Protein AF-A0A0A9X746-F1 (afdb_monomer)

Nearest PDB structures (foldseek):
  8hnn-assembly1_N  TM=6.658E-01  e=2.204E-01  Lama glama
  8vke-assembly1_B  TM=6.070E-01  e=1.064E-01  Homo sapiens
  4idl-assembly1_A  TM=6.430E-01  e=6.388E-01  Lama glama
  6pec-assembly1_H  TM=4.670E-01  e=1.058E+00  Macaca mulatta
  1op4-assembly1_A  TM=2.724E-01  e=4.828E-01  Mus musculus

InterPro domains:
  IPR007110 Immunoglobulin-like domain [PS50835] (1-88)
  IPR013783 Immunoglobulin-like fold [G3DSA:2.60.40.10] (5-98)
  IPR036179 Immunoglobulin-like domain superfamily [SSF48726] (6-89)

pLDDT: mean 70.28, std 19.18, range [33.91, 93.62]

Foldseek 3Di:
DFFKKKKWDDFADPQWAFPWDKDKFFPPVPPRGDPVSLCVVVVHPWDWDWADDPGFIMIMGQGDDPSPQGKMKIKTWTARPVVRDIAMEMEIAGDHDDPDDPPPDDPDDDDDDDDDDDPDDDPPDPDPPRYDYPPPDDPPDRDMDIGGNVPVD

Sequence (153 aa):
MSPHGAELLCDFPSSAIIVSNVIWERADLGALRDLDQLYKSVGESREYAVVGRPNGSTLKLHNVGPVDRGLYRCMATAADPSSNAVFTLFQDVPFYPEFGYLAKQHPHAHAHSLPLPPPRPPPCCRMKEVFRDFHHQHHQSSSVVVKSLSHFY

Organism: Lygus hesperus (NCBI:txid30085)

Structure (mmCIF, N/CA/C/O backbone):
data_AF-A0A0A9X746-F1
#
_entry.id   AF-A0A0A9X746-F1
#
loop_
_atom_site.group_PDB
_atom_site.id
_atom_site.type_symbol
_atom_site.label_atom_id
_atom_site.label_alt_id
_atom_site.label_comp_id
_atom_site.label_asym_id
_atom_site.label_entity_id
_atom_site.label_seq_id
_atom_site.pdbx_PDB_ins_code
_atom_site.Cartn_x
_atom_site.Cart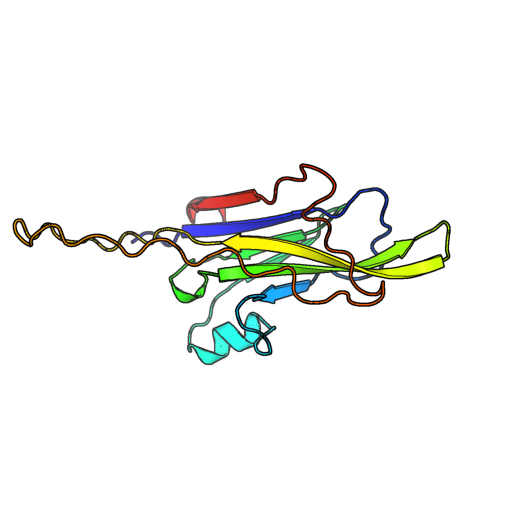n_y
_atom_site.Cartn_z
_atom_site.occupancy
_atom_site.B_iso_or_equiv
_atom_site.auth_seq_id
_atom_site.auth_comp_id
_atom_site.auth_asym_id
_atom_site.auth_atom_id
_atom_site.pdbx_PDB_model_num
ATOM 1 N N . MET A 1 1 ? -18.822 -4.194 21.651 1.00 45.62 1 MET A N 1
ATOM 2 C CA . MET A 1 1 ? -18.768 -3.919 20.199 1.00 45.62 1 MET A CA 1
ATOM 3 C C . MET A 1 1 ? -18.030 -5.090 19.578 1.00 45.62 1 MET A C 1
ATOM 5 O O . MET A 1 1 ? -16.989 -5.445 20.114 1.00 45.62 1 MET A O 1
ATOM 9 N N . SER A 1 2 ? -18.604 -5.765 18.577 1.00 43.22 2 SER A N 1
ATOM 10 C CA . SER A 1 2 ? -17.897 -6.858 17.893 1.00 43.22 2 SER A CA 1
ATOM 11 C C . SER A 1 2 ? -16.688 -6.254 17.182 1.00 43.22 2 SER A C 1
ATOM 13 O O . SER A 1 2 ? -16.869 -5.231 16.521 1.00 43.22 2 SER A O 1
ATOM 15 N N . PRO A 1 3 ? -15.477 -6.813 17.307 1.00 52.25 3 PRO A N 1
ATOM 16 C CA . PRO A 1 3 ? -14.369 -6.302 16.528 1.00 52.25 3 PRO A CA 1
ATOM 17 C C . PRO A 1 3 ? -14.652 -6.616 15.054 1.00 52.25 3 PRO A C 1
ATOM 19 O O . PRO A 1 3 ? -14.993 -7.744 14.684 1.00 52.25 3 PRO A O 1
ATOM 22 N N . HIS A 1 4 ? -14.655 -5.576 14.230 1.00 68.31 4 HIS A N 1
ATOM 23 C CA . HIS A 1 4 ? -14.863 -5.691 12.793 1.00 68.31 4 HIS A CA 1
ATOM 24 C C . HIS A 1 4 ? -13.488 -5.681 12.137 1.00 68.31 4 HIS A C 1
ATOM 26 O O . HIS A 1 4 ? -12.659 -4.838 12.466 1.00 68.31 4 HIS A O 1
ATOM 32 N N . GLY A 1 5 ? -13.235 -6.628 11.241 1.00 81.94 5 GLY A N 1
ATOM 33 C CA . GLY A 1 5 ? -12.064 -6.585 10.379 1.00 81.94 5 GLY A CA 1
ATOM 34 C C . GLY A 1 5 ? -12.364 -5.774 9.119 1.00 81.94 5 GLY A C 1
ATOM 35 O O . GLY A 1 5 ? -13.526 -5.575 8.747 1.00 81.94 5 GLY A O 1
ATOM 36 N N . ALA A 1 6 ? -11.326 -5.329 8.426 1.00 86.06 6 ALA A N 1
ATOM 37 C CA . ALA A 1 6 ? -11.462 -4.727 7.105 1.00 86.06 6 ALA A CA 1
ATOM 38 C C . ALA A 1 6 ? -10.408 -5.264 6.148 1.00 86.06 6 ALA A C 1
ATOM 40 O O . ALA A 1 6 ? -9.284 -5.569 6.536 1.00 86.06 6 ALA A O 1
ATOM 41 N N . GLU A 1 7 ? -10.785 -5.358 4.883 1.00 90.88 7 GLU A N 1
ATOM 42 C CA . GLU A 1 7 ? -9.886 -5.656 3.783 1.00 90.88 7 GLU A CA 1
ATOM 43 C C . GLU A 1 7 ? -9.847 -4.448 2.853 1.00 90.88 7 GLU A C 1
ATOM 45 O O . GLU A 1 7 ? -10.884 -3.986 2.369 1.00 90.88 7 GLU A O 1
ATOM 50 N N . LEU A 1 8 ? -8.645 -3.932 2.621 1.00 91.31 8 LEU A N 1
ATOM 51 C CA . LEU A 1 8 ? -8.374 -2.861 1.676 1.00 91.31 8 LEU A CA 1
ATOM 52 C C . LEU A 1 8 ? -7.694 -3.483 0.464 1.00 91.31 8 LEU A C 1
ATOM 54 O O . LEU A 1 8 ? -6.688 -4.185 0.591 1.00 91.31 8 LEU A O 1
ATOM 58 N N . LEU A 1 9 ? -8.275 -3.259 -0.708 1.00 92.31 9 LEU A N 1
ATOM 59 C CA . LEU A 1 9 ? -7.846 -3.884 -1.947 1.00 92.31 9 LEU A CA 1
ATOM 60 C C . LEU A 1 9 ? -7.108 -2.865 -2.805 1.00 92.31 9 LEU A C 1
ATOM 62 O O . LEU A 1 9 ? -7.585 -1.741 -2.973 1.00 92.31 9 LEU A O 1
ATOM 66 N N . CYS A 1 10 ? -5.993 -3.293 -3.394 1.00 91.00 10 CYS A N 1
ATOM 67 C CA . CYS A 1 10 ? -5.349 -2.546 -4.457 1.00 91.00 10 CYS A CA 1
ATOM 68 C C . CYS A 1 10 ? -5.049 -3.395 -5.689 1.00 91.00 10 CYS A C 1
ATOM 70 O O . CYS A 1 10 ? -4.647 -4.559 -5.582 1.00 91.00 10 CYS A O 1
ATOM 72 N N . ASP A 1 11 ? -5.218 -2.789 -6.858 1.00 89.56 11 ASP A N 1
ATOM 73 C CA . ASP A 1 11 ? -4.964 -3.408 -8.151 1.00 89.56 11 ASP A CA 1
ATOM 74 C C . ASP A 1 11 ? -4.218 -2.424 -9.054 1.00 89.56 11 ASP A C 1
ATOM 76 O O . ASP A 1 11 ? -4.686 -1.327 -9.353 1.00 89.56 11 ASP A O 1
ATOM 80 N N . PHE A 1 12 ? -3.036 -2.841 -9.484 1.00 86.75 12 PHE A N 1
ATOM 81 C CA . PHE A 1 12 ? -2.224 -2.191 -10.494 1.00 86.75 12 PHE A CA 1
ATOM 82 C C . PHE A 1 12 ? -2.686 -2.608 -11.900 1.00 86.75 12 PHE A C 1
ATOM 84 O O . PHE A 1 12 ? -3.260 -3.688 -12.090 1.00 86.75 12 PHE A O 1
ATOM 91 N N . PRO A 1 13 ? -2.440 -1.770 -12.919 1.00 82.94 13 PRO A N 1
ATOM 92 C CA . PRO A 1 13 ? -2.803 -2.094 -14.291 1.00 82.94 13 PRO A CA 1
ATOM 93 C C . PRO A 1 13 ? -2.055 -3.339 -14.779 1.00 82.94 13 PRO A C 1
ATOM 95 O O . PRO A 1 13 ? -0.846 -3.458 -14.601 1.00 82.94 13 PRO A O 1
ATOM 98 N N . SER A 1 14 ? -2.757 -4.228 -15.486 1.00 83.25 14 SER A N 1
ATOM 99 C CA . SER A 1 14 ? -2.183 -5.462 -16.047 1.00 83.25 14 SER A CA 1
ATOM 100 C C . SER A 1 14 ? -1.105 -5.218 -17.109 1.00 83.25 14 SER A C 1
ATOM 102 O O . SER A 1 14 ? -0.401 -6.143 -17.498 1.00 83.25 14 SER A O 1
ATOM 104 N N . SER A 1 15 ? -0.988 -3.986 -17.610 1.00 81.75 15 SER A N 1
ATOM 105 C CA . SER A 1 15 ? 0.076 -3.567 -18.523 1.00 81.75 15 SER A CA 1
ATOM 106 C C . SER A 1 15 ? 1.408 -3.297 -17.818 1.00 81.75 15 SER A C 1
ATOM 108 O O . SER A 1 15 ? 2.425 -3.167 -18.493 1.00 81.75 15 SER A O 1
ATOM 110 N N . ALA A 1 16 ? 1.415 -3.155 -16.490 1.00 78.94 16 ALA A N 1
ATOM 111 C CA . ALA A 1 16 ? 2.626 -2.920 -15.719 1.00 78.94 16 ALA A CA 1
ATOM 112 C C . ALA A 1 16 ? 3.215 -4.238 -15.208 1.00 78.94 16 ALA A C 1
ATOM 114 O O . ALA A 1 16 ? 2.509 -5.065 -14.635 1.00 78.94 16 ALA A O 1
ATOM 115 N N . ILE A 1 17 ? 4.528 -4.411 -15.369 1.00 87.94 17 ILE A N 1
ATOM 116 C CA . ILE A 1 17 ? 5.242 -5.565 -14.820 1.00 87.94 17 ILE A CA 1
ATOM 117 C C . ILE A 1 17 ? 5.711 -5.192 -13.419 1.00 87.94 17 ILE A C 1
ATOM 119 O O . ILE A 1 17 ? 6.652 -4.415 -13.271 1.00 87.94 17 ILE A O 1
ATOM 123 N N . ILE A 1 18 ? 5.051 -5.723 -12.392 1.00 89.19 18 ILE A N 1
ATOM 124 C CA . ILE A 1 18 ? 5.460 -5.519 -11.000 1.00 89.19 18 ILE A CA 1
ATOM 125 C C . ILE A 1 18 ? 6.730 -6.329 -10.724 1.00 89.19 18 ILE A C 1
ATOM 127 O O . ILE A 1 18 ? 6.749 -7.543 -10.913 1.00 89.19 18 ILE A O 1
ATOM 131 N N . VAL A 1 19 ? 7.789 -5.654 -10.277 1.00 90.00 19 VAL A N 1
ATOM 132 C CA . VAL A 1 19 ? 9.119 -6.251 -10.042 1.00 90.00 19 VAL A CA 1
ATOM 133 C C . VAL A 1 19 ? 9.543 -6.222 -8.570 1.00 90.00 19 VAL A C 1
ATOM 135 O O . VAL A 1 19 ? 10.648 -6.646 -8.238 1.00 90.00 19 VAL A O 1
ATOM 138 N N . SER A 1 20 ? 8.683 -5.734 -7.673 1.00 89.81 20 SER A N 1
ATOM 139 C CA . SER A 1 20 ? 8.918 -5.716 -6.226 1.00 89.81 20 SER A CA 1
ATOM 140 C C . SER A 1 20 ? 7.739 -6.287 -5.444 1.00 89.81 20 SER A C 1
ATOM 142 O O . SER A 1 20 ? 6.641 -6.466 -5.967 1.00 89.81 20 SER A O 1
ATOM 144 N N . ASN A 1 21 ? 7.945 -6.477 -4.141 1.00 90.94 21 ASN A N 1
ATOM 145 C CA . ASN A 1 21 ? 6.838 -6.651 -3.206 1.00 90.94 21 ASN A CA 1
ATOM 146 C C . ASN A 1 21 ? 5.953 -5.394 -3.177 1.00 90.94 21 ASN A C 1
ATOM 148 O O . ASN A 1 21 ? 6.434 -4.281 -3.417 1.00 90.94 21 ASN A O 1
ATOM 152 N N . VAL A 1 22 ? 4.675 -5.587 -2.846 1.00 91.31 22 VAL A N 1
ATOM 153 C CA . VAL A 1 22 ? 3.728 -4.494 -2.604 1.00 91.31 22 VAL A CA 1
ATOM 154 C C . VAL A 1 22 ? 3.795 -4.094 -1.137 1.00 91.31 22 VAL A C 1
ATOM 156 O O . VAL A 1 22 ? 3.630 -4.939 -0.257 1.00 91.31 22 VAL A O 1
ATOM 159 N N . ILE A 1 23 ? 4.005 -2.808 -0.879 1.00 90.94 23 ILE A N 1
ATOM 160 C CA . ILE A 1 23 ? 4.016 -2.229 0.467 1.00 90.94 23 ILE A CA 1
ATOM 161 C C . ILE A 1 23 ? 2.754 -1.407 0.703 1.00 90.94 23 ILE A C 1
ATOM 163 O O . ILE A 1 23 ? 2.202 -0.840 -0.238 1.00 90.94 23 ILE A O 1
ATOM 167 N N . TRP A 1 24 ? 2.310 -1.343 1.956 1.00 91.19 24 TRP A N 1
ATOM 168 C CA . TRP A 1 24 ? 1.177 -0.529 2.388 1.00 91.19 24 TRP A CA 1
ATOM 169 C C . TRP A 1 24 ? 1.642 0.499 3.411 1.00 91.19 24 TRP A C 1
ATOM 171 O O . TRP A 1 24 ? 2.335 0.150 4.363 1.00 91.19 24 TRP A O 1
ATOM 181 N N . GLU A 1 25 ? 1.242 1.751 3.219 1.00 90.25 25 GLU A N 1
ATOM 182 C CA . GLU A 1 25 ? 1.567 2.859 4.114 1.00 90.25 25 GLU A CA 1
ATOM 183 C C . GLU A 1 25 ? 0.352 3.742 4.400 1.00 90.25 25 GLU A C 1
ATOM 185 O O . GLU A 1 25 ? -0.671 3.675 3.712 1.00 90.25 25 GLU A O 1
ATOM 190 N N . ARG A 1 26 ? 0.486 4.611 5.405 1.00 89.44 26 ARG A N 1
ATOM 191 C CA . ARG A 1 26 ? -0.468 5.689 5.686 1.00 89.44 26 ARG A CA 1
ATOM 192 C C . ARG A 1 26 ? -0.072 6.954 4.935 1.00 89.44 26 ARG A C 1
ATOM 194 O O . ARG A 1 26 ? 0.856 7.659 5.324 1.00 89.44 26 ARG A O 1
ATOM 201 N N . ALA A 1 27 ? -0.797 7.254 3.862 1.00 88.19 27 ALA A N 1
ATOM 202 C CA . ALA A 1 27 ? -0.535 8.415 3.014 1.00 88.19 27 ALA A CA 1
ATOM 203 C C . ALA A 1 27 ? -0.880 9.747 3.697 1.00 88.19 27 ALA A C 1
ATOM 205 O O . ALA A 1 27 ? -0.294 10.779 3.379 1.00 88.19 27 ALA A O 1
ATOM 206 N N . ASP A 1 28 ? -1.820 9.729 4.641 1.00 84.69 28 ASP A N 1
ATOM 207 C CA . ASP A 1 28 ? -2.264 10.895 5.407 1.00 84.69 28 ASP A CA 1
ATOM 208 C C . ASP A 1 28 ? -1.350 11.248 6.591 1.00 84.69 28 ASP A C 1
ATOM 210 O O . ASP A 1 28 ? -1.427 12.364 7.102 1.00 84.69 28 ASP A O 1
ATOM 214 N N . LEU A 1 29 ? -0.469 10.336 7.016 1.00 80.56 29 LEU A N 1
ATOM 215 C CA . LEU A 1 29 ? 0.417 10.530 8.172 1.00 80.56 29 LEU A CA 1
ATOM 216 C C . LEU A 1 29 ? 1.845 10.970 7.803 1.00 80.56 29 LEU A C 1
ATOM 218 O O . LEU A 1 29 ? 2.693 11.154 8.681 1.00 80.56 29 LEU A O 1
ATOM 222 N N . GLY A 1 30 ? 2.127 11.189 6.516 1.00 69.00 30 GLY A N 1
ATOM 223 C CA . GLY A 1 30 ? 3.415 11.714 6.062 1.00 69.00 30 GLY A CA 1
ATOM 224 C C . GLY A 1 30 ? 4.583 10.789 6.420 1.00 69.00 30 GLY A C 1
ATOM 225 O O . GLY A 1 30 ? 4.621 9.651 5.978 1.00 69.00 30 GLY A O 1
ATOM 226 N N . ALA A 1 31 ? 5.567 11.271 7.190 1.00 59.09 31 ALA A N 1
ATOM 227 C CA . ALA A 1 31 ? 6.789 10.521 7.518 1.00 59.09 31 ALA A CA 1
ATOM 228 C C . ALA A 1 31 ? 6.579 9.314 8.460 1.00 59.09 31 ALA A C 1
ATOM 230 O O . ALA A 1 31 ? 7.463 8.462 8.546 1.00 59.09 31 ALA A O 1
ATOM 231 N N . LEU A 1 32 ? 5.420 9.199 9.120 1.00 61.28 32 LEU A N 1
ATOM 232 C CA . LEU A 1 32 ? 4.996 7.985 9.833 1.00 61.28 32 LEU A CA 1
ATOM 233 C C . LEU A 1 32 ? 4.385 7.006 8.824 1.00 61.28 32 LEU A C 1
ATOM 235 O O . LEU A 1 32 ? 3.175 6.794 8.777 1.00 61.28 32 LEU A O 1
ATOM 239 N N . ARG A 1 33 ? 5.245 6.488 7.945 1.00 66.31 33 ARG A N 1
ATOM 240 C CA . ARG A 1 33 ? 4.841 5.709 6.766 1.00 66.31 33 ARG A CA 1
ATOM 241 C C . ARG A 1 33 ? 4.473 4.277 7.130 1.00 66.31 33 ARG A C 1
ATOM 243 O O . ARG A 1 33 ? 3.557 3.704 6.549 1.00 66.31 33 ARG A O 1
ATOM 250 N N . ASP A 1 34 ? 5.178 3.710 8.101 1.00 77.00 34 ASP A N 1
ATOM 251 C CA . ASP A 1 34 ? 5.062 2.299 8.434 1.00 77.00 34 ASP A CA 1
ATOM 252 C C . ASP A 1 34 ? 3.901 2.036 9.406 1.00 77.00 34 ASP A C 1
ATOM 254 O O . ASP A 1 34 ? 3.824 2.632 10.487 1.00 77.00 34 ASP A O 1
ATOM 258 N N . LEU A 1 35 ? 3.014 1.114 9.023 1.00 77.94 35 LEU A N 1
ATOM 259 C CA . LEU A 1 35 ? 1.913 0.642 9.862 1.00 77.94 35 LEU A CA 1
ATOM 260 C C . LEU A 1 35 ? 2.434 0.067 11.182 1.00 77.94 35 LEU A C 1
ATOM 262 O O . LEU A 1 35 ? 1.843 0.330 12.229 1.00 77.94 35 LEU A O 1
ATOM 266 N N . ASP A 1 36 ? 3.580 -0.620 11.164 1.00 79.50 36 ASP A N 1
ATOM 267 C CA . ASP A 1 36 ? 4.204 -1.144 12.380 1.00 79.50 36 ASP A CA 1
ATOM 268 C C . ASP A 1 36 ? 4.601 -0.025 13.344 1.00 79.50 36 ASP A C 1
ATOM 270 O O . ASP A 1 36 ? 4.412 -0.132 14.559 1.00 79.50 36 ASP A O 1
ATOM 274 N N . GLN A 1 37 ? 5.158 1.068 12.819 1.00 78.38 37 GLN A N 1
ATOM 275 C CA . GLN A 1 37 ? 5.559 2.210 13.633 1.00 78.38 37 GLN A CA 1
ATOM 276 C C . GLN A 1 37 ? 4.339 2.944 14.197 1.00 78.38 37 GLN A C 1
ATOM 278 O O . GLN A 1 37 ? 4.350 3.327 15.370 1.00 78.38 37 GLN A O 1
ATOM 283 N N . LEU A 1 38 ? 3.275 3.087 13.398 1.00 80.06 38 LEU A N 1
ATOM 284 C CA . LEU A 1 38 ? 2.009 3.653 13.854 1.00 80.06 38 LEU A CA 1
ATOM 285 C C . LEU A 1 38 ? 1.437 2.834 15.015 1.00 80.06 38 LEU A C 1
ATOM 287 O O . LEU A 1 38 ? 1.162 3.393 16.077 1.00 80.06 38 LEU A O 1
ATOM 291 N N . TYR A 1 39 ? 1.299 1.520 14.843 1.00 78.19 39 TYR A N 1
ATOM 292 C CA . TYR A 1 39 ? 0.686 0.659 15.852 1.00 78.19 39 TYR A CA 1
ATOM 293 C C . TYR A 1 39 ? 1.520 0.568 17.134 1.00 78.19 39 TYR A C 1
ATOM 295 O O . TYR A 1 39 ? 0.972 0.694 18.231 1.00 78.19 39 TYR A O 1
ATOM 303 N N . LYS A 1 40 ? 2.853 0.517 17.023 1.00 78.88 40 LYS A N 1
ATOM 304 C CA . LYS 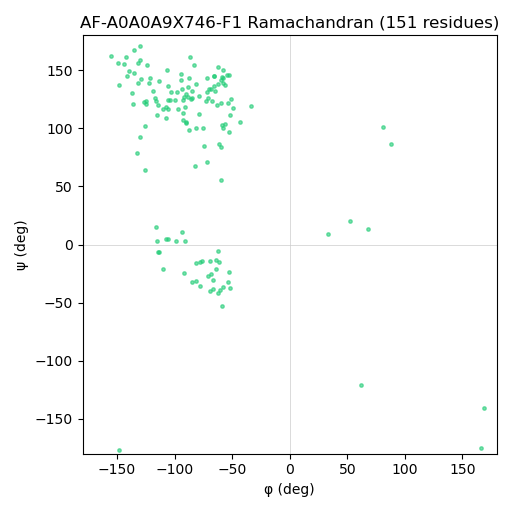A 1 40 ? 3.749 0.624 18.188 1.00 78.88 40 LYS A CA 1
ATOM 305 C C . LYS A 1 40 ? 3.588 1.953 18.931 1.00 78.88 40 LYS A C 1
ATOM 307 O O . LYS A 1 40 ? 3.615 1.959 20.159 1.00 78.88 40 LYS A O 1
ATOM 312 N N . SER A 1 41 ? 3.408 3.069 18.216 1.00 72.88 41 SER A N 1
ATOM 313 C CA . SER A 1 41 ? 3.312 4.404 18.830 1.00 72.88 41 SER A CA 1
ATOM 314 C C . SER A 1 41 ? 2.064 4.597 19.696 1.00 72.88 41 SER A C 1
ATOM 316 O O . SER A 1 41 ? 2.113 5.326 20.684 1.00 72.88 41 SER A O 1
ATOM 318 N N . VAL A 1 42 ? 0.963 3.917 19.363 1.00 72.94 42 VAL A N 1
ATOM 319 C CA . VAL A 1 42 ? -0.301 4.002 20.111 1.00 72.94 42 VAL A CA 1
ATOM 320 C C . VAL A 1 42 ? -0.412 2.955 21.221 1.00 72.94 42 VAL A C 1
ATOM 322 O O . VAL A 1 42 ? -1.433 2.890 21.899 1.00 72.94 42 VAL A O 1
ATOM 325 N N . GLY A 1 43 ? 0.633 2.144 21.430 1.00 63.19 43 GLY A N 1
ATOM 326 C CA . GLY A 1 43 ? 0.667 1.121 22.477 1.00 63.19 43 GLY A CA 1
ATOM 327 C C . GLY A 1 43 ? -0.306 -0.040 22.251 1.00 63.19 43 GLY A C 1
ATOM 328 O O . GLY A 1 43 ? -0.536 -0.820 23.173 1.00 63.19 43 GLY A O 1
ATOM 329 N N . GLU A 1 44 ? -0.870 -0.176 21.046 1.00 63.78 44 GLU A N 1
ATOM 330 C CA . GLU A 1 44 ? -1.756 -1.283 20.693 1.00 63.78 44 GLU A CA 1
ATOM 331 C C . GLU A 1 44 ? -1.024 -2.294 19.805 1.00 63.78 44 GLU A C 1
ATOM 333 O O . GLU A 1 44 ? -0.532 -1.967 18.726 1.00 63.78 44 GLU A O 1
ATOM 338 N N . SER A 1 45 ? -1.001 -3.558 20.234 1.00 62.47 45 SER A N 1
ATOM 339 C CA . SER A 1 45 ? -0.579 -4.673 19.383 1.00 62.47 45 SER A CA 1
ATOM 340 C C . SER A 1 45 ? -1.689 -4.970 18.376 1.00 62.47 45 SER A C 1
ATOM 342 O O . SER A 1 45 ? -2.555 -5.809 18.626 1.00 62.47 45 SER A O 1
ATOM 344 N N . ARG A 1 46 ? -1.703 -4.246 17.255 1.00 72.50 46 ARG A N 1
ATOM 345 C CA . ARG A 1 46 ? -2.636 -4.502 16.155 1.00 72.50 46 ARG A CA 1
ATOM 346 C C . ARG A 1 46 ? -2.034 -5.475 15.165 1.00 72.50 46 ARG A C 1
ATOM 348 O O . ARG A 1 46 ? -0.919 -5.288 14.693 1.00 72.50 46 ARG A O 1
ATOM 355 N N . GLU A 1 47 ? -2.804 -6.503 14.848 1.00 79.06 47 GLU A N 1
ATOM 356 C CA . GLU A 1 47 ? -2.442 -7.472 13.829 1.00 79.06 47 GLU A CA 1
ATOM 357 C C . GLU A 1 47 ? -3.017 -7.031 12.480 1.00 79.06 47 GLU A C 1
ATOM 359 O O . GLU A 1 47 ? -4.217 -6.756 12.345 1.00 79.06 47 GLU A O 1
ATOM 364 N N . TYR A 1 48 ? -2.141 -6.961 11.483 1.00 86.38 48 TYR A N 1
ATOM 365 C CA . TYR A 1 48 ? -2.507 -6.791 10.089 1.00 86.38 48 TYR A CA 1
ATOM 366 C C . TYR A 1 48 ? -1.754 -7.807 9.236 1.00 86.38 48 TYR A C 1
ATOM 368 O O . TYR A 1 48 ? -0.689 -8.294 9.613 1.00 86.38 48 TYR A O 1
ATOM 376 N N . ALA A 1 49 ? -2.301 -8.117 8.066 1.00 88.56 49 ALA A N 1
ATOM 377 C CA . ALA A 1 49 ? -1.653 -8.996 7.105 1.00 88.56 49 ALA A CA 1
ATOM 378 C C . ALA A 1 49 ? -1.671 -8.376 5.712 1.00 88.56 49 ALA A C 1
ATOM 380 O O . ALA A 1 49 ? -2.678 -7.816 5.279 1.00 88.56 49 ALA A O 1
ATOM 381 N N . VAL A 1 50 ? -0.562 -8.516 4.990 1.00 91.38 50 VAL A N 1
ATOM 382 C CA . VAL A 1 50 ? -0.462 -8.137 3.580 1.00 91.38 50 VAL A CA 1
ATOM 383 C C . VAL A 1 50 ? -0.463 -9.411 2.749 1.00 91.38 50 VAL A C 1
ATOM 385 O O . VAL A 1 50 ? 0.435 -10.241 2.869 1.00 91.38 50 VAL A O 1
ATOM 388 N N . VAL A 1 51 ? -1.481 -9.575 1.908 1.00 92.62 51 VAL A N 1
ATOM 389 C CA . VAL A 1 51 ? -1.638 -10.741 1.034 1.00 92.62 51 VAL A CA 1
ATOM 390 C C . VAL A 1 51 ? -1.418 -10.312 -0.411 1.00 92.62 51 VAL A C 1
ATOM 392 O O . VAL A 1 51 ? -2.175 -9.502 -0.943 1.00 92.62 51 VAL A O 1
ATOM 395 N N . GLY A 1 52 ? -0.384 -10.860 -1.052 1.00 89.56 52 GLY A N 1
ATOM 396 C CA . GLY A 1 52 ? -0.101 -10.606 -2.465 1.00 89.56 52 GLY A CA 1
ATOM 397 C C . GLY A 1 52 ? -1.189 -11.161 -3.389 1.00 89.56 52 GLY A C 1
ATOM 398 O O . GLY A 1 52 ? -1.770 -12.215 -3.128 1.00 89.56 52 GLY A O 1
ATOM 399 N N . ARG A 1 53 ? -1.454 -10.452 -4.488 1.00 88.25 53 ARG A N 1
ATOM 400 C CA . ARG A 1 53 ? -2.370 -10.848 -5.567 1.00 88.25 53 ARG A CA 1
ATOM 401 C C . ARG A 1 53 ? -1.673 -10.696 -6.922 1.00 88.25 53 ARG A C 1
ATOM 403 O O . ARG A 1 53 ? -0.747 -9.897 -7.015 1.00 88.25 53 ARG A O 1
ATOM 410 N N . PRO A 1 54 ? -2.136 -11.379 -7.987 1.00 82.56 54 PRO A N 1
ATOM 411 C CA . PRO A 1 54 ? -1.489 -11.318 -9.301 1.00 82.56 54 PRO A CA 1
ATOM 412 C C . PRO A 1 54 ? -1.247 -9.898 -9.829 1.00 82.56 54 PRO A C 1
ATOM 414 O O . PRO A 1 54 ? -0.196 -9.638 -10.399 1.00 82.56 54 PRO A O 1
ATOM 417 N N . ASN A 1 55 ? -2.185 -8.979 -9.584 1.00 81.62 55 ASN A N 1
ATOM 418 C CA . ASN A 1 55 ? -2.096 -7.590 -10.035 1.00 81.62 55 ASN A CA 1
ATOM 419 C C . ASN A 1 55 ? -2.015 -6.591 -8.874 1.00 81.62 55 ASN A C 1
ATOM 421 O O . ASN A 1 55 ? -2.253 -5.413 -9.083 1.00 81.62 55 ASN A O 1
ATOM 425 N N . GLY A 1 56 ? -1.721 -7.011 -7.643 1.00 88.81 56 GLY A N 1
ATOM 426 C CA . GLY A 1 56 ? -1.751 -6.077 -6.518 1.00 88.81 56 GLY A CA 1
ATOM 427 C C . GLY A 1 56 ? -1.664 -6.753 -5.165 1.00 88.81 56 GLY A C 1
ATOM 428 O O . GLY A 1 56 ? -0.912 -7.706 -4.973 1.00 88.81 56 GLY A O 1
ATOM 429 N N . SER A 1 57 ? -2.417 -6.249 -4.195 1.00 93.62 57 SER A N 1
ATOM 430 C CA . SER A 1 57 ? -2.335 -6.722 -2.817 1.00 93.62 57 SER A CA 1
ATOM 431 C C . SER A 1 57 ? -3.633 -6.474 -2.060 1.00 93.62 57 SER A C 1
ATOM 433 O O . SER A 1 57 ? -4.502 -5.710 -2.476 1.00 93.62 57 SER A O 1
ATOM 435 N N . THR A 1 58 ? -3.796 -7.172 -0.945 1.00 93.00 58 THR A N 1
ATOM 436 C CA . THR A 1 58 ? -4.867 -6.942 0.021 1.00 93.00 58 THR A CA 1
ATOM 437 C C . THR A 1 58 ? -4.257 -6.713 1.391 1.00 93.00 58 THR A C 1
ATOM 439 O O . THR A 1 58 ? -3.531 -7.571 1.894 1.00 93.00 58 THR A O 1
ATOM 442 N N . LEU A 1 59 ? -4.574 -5.573 1.999 1.00 93.06 59 LEU A N 1
ATOM 443 C CA . LEU A 1 59 ? -4.280 -5.299 3.399 1.00 93.06 59 LEU A CA 1
ATOM 444 C C . LEU A 1 59 ? -5.469 -5.746 4.247 1.00 93.06 59 LEU A C 1
ATOM 446 O O . LEU A 1 59 ? -6.577 -5.237 4.091 1.00 93.06 59 LEU A O 1
ATOM 450 N N . LYS A 1 60 ? -5.233 -6.700 5.143 1.00 91.50 60 LYS A N 1
ATOM 451 C CA . LYS A 1 60 ? -6.203 -7.184 6.124 1.00 91.50 60 LYS A CA 1
ATOM 452 C C . LYS A 1 60 ? -5.932 -6.520 7.466 1.00 91.50 60 LYS A C 1
ATOM 454 O O . LYS A 1 60 ? -4.832 -6.636 7.991 1.00 91.50 60 LYS A O 1
ATOM 459 N N . LEU A 1 61 ? -6.943 -5.866 8.018 1.00 89.00 61 LEU A N 1
ATOM 460 C CA . LEU A 1 61 ? -6.960 -5.289 9.358 1.00 89.00 61 LEU A CA 1
ATOM 461 C C . LEU A 1 61 ? -7.865 -6.167 10.228 1.00 89.00 61 LEU A C 1
ATOM 463 O O . LEU A 1 61 ? -9.046 -6.308 9.912 1.00 89.00 61 LEU A O 1
ATOM 467 N N . HIS A 1 62 ? -7.343 -6.788 11.288 1.00 83.00 62 HIS A N 1
ATOM 468 C CA . HIS A 1 62 ? -8.110 -7.784 12.058 1.00 83.00 62 HIS A CA 1
ATOM 469 C C . HIS A 1 62 ? -9.012 -7.174 13.142 1.00 83.00 62 HIS A C 1
ATOM 471 O O . HIS A 1 62 ? -10.087 -7.703 13.419 1.00 83.00 62 HIS A O 1
ATOM 477 N N . ASN A 1 63 ? -8.608 -6.051 13.741 1.00 80.31 63 ASN A N 1
ATOM 478 C CA . ASN A 1 63 ? -9.352 -5.384 14.810 1.00 80.31 63 ASN A CA 1
ATOM 479 C C . ASN A 1 63 ? -9.466 -3.886 14.527 1.00 80.31 63 ASN A C 1
ATOM 481 O O . ASN A 1 63 ? -8.709 -3.073 15.065 1.00 80.31 63 ASN A O 1
ATOM 485 N N . VAL A 1 64 ? -10.390 -3.535 13.634 1.00 81.75 64 VAL A N 1
ATOM 486 C CA . VAL A 1 64 ? -10.495 -2.168 13.149 1.00 81.75 64 VAL A CA 1
ATOM 487 C C . VAL A 1 64 ? -10.981 -1.231 14.254 1.00 81.75 64 VAL A C 1
ATOM 489 O O . VAL A 1 64 ? -11.978 -1.498 14.924 1.00 81.75 64 VAL A O 1
ATOM 492 N N . GLY A 1 65 ? -10.318 -0.083 14.398 1.00 79.00 65 GLY A N 1
ATOM 493 C CA . GLY A 1 65 ? -10.721 0.968 15.334 1.00 79.00 65 GLY A CA 1
ATOM 494 C C . GLY A 1 65 ? -10.381 2.380 14.852 1.00 79.00 65 GLY A C 1
ATOM 495 O O . GLY A 1 65 ? -9.847 2.539 13.756 1.00 79.00 65 GLY A O 1
ATOM 496 N N . PRO A 1 66 ? -10.655 3.417 15.667 1.00 82.00 66 PRO A N 1
ATOM 497 C CA . PRO A 1 66 ? -10.519 4.817 15.255 1.00 82.00 66 PRO A CA 1
ATOM 498 C C . PRO A 1 66 ? -9.148 5.204 14.688 1.00 82.00 66 PRO A C 1
ATOM 500 O O . PRO A 1 66 ? -9.089 6.033 13.787 1.00 82.00 66 PRO A O 1
ATOM 503 N N . VAL A 1 67 ? -8.060 4.593 15.166 1.00 83.06 67 VAL A N 1
ATOM 504 C CA . VAL A 1 67 ? -6.694 4.853 14.671 1.00 83.06 67 VAL A CA 1
ATOM 505 C C . VAL A 1 67 ? -6.462 4.359 13.236 1.00 83.06 67 VAL A C 1
ATOM 507 O O . VAL A 1 67 ? -5.634 4.928 12.525 1.00 83.06 67 VAL A O 1
ATOM 510 N N . ASP A 1 68 ? -7.215 3.357 12.771 1.00 84.25 68 ASP A N 1
ATOM 511 C CA . ASP A 1 68 ? -7.111 2.878 11.386 1.00 84.25 68 ASP A CA 1
ATOM 512 C C . ASP A 1 68 ? -7.793 3.820 10.399 1.00 84.25 68 ASP A C 1
ATOM 514 O O . ASP A 1 68 ? -7.578 3.711 9.202 1.00 84.25 68 ASP A O 1
ATOM 518 N N . ARG A 1 69 ? -8.622 4.760 10.865 1.00 86.69 69 ARG A N 1
ATOM 519 C CA . ARG A 1 69 ? -9.261 5.738 9.983 1.00 86.69 69 ARG A CA 1
ATOM 520 C C . ARG A 1 69 ? -8.183 6.553 9.267 1.00 86.69 69 ARG A C 1
ATOM 522 O O . ARG A 1 69 ? -7.383 7.223 9.923 1.00 86.69 69 ARG A O 1
ATOM 529 N N . GLY A 1 70 ? -8.190 6.537 7.937 1.00 89.62 70 GLY A N 1
ATOM 530 C CA . GLY A 1 70 ? -7.198 7.264 7.156 1.00 89.62 70 GLY A CA 1
ATOM 531 C C . GLY A 1 70 ? -7.127 6.904 5.681 1.00 89.62 70 GLY A C 1
ATOM 532 O O . GLY A 1 70 ? -7.918 6.120 5.155 1.00 89.62 70 GLY A O 1
ATOM 533 N N . LEU A 1 71 ? -6.147 7.511 5.015 1.00 90.56 71 LEU A N 1
ATOM 534 C CA . LEU A 1 71 ? -5.811 7.227 3.626 1.00 90.56 71 LEU A CA 1
ATOM 535 C C . LEU A 1 71 ? -4.655 6.231 3.581 1.00 90.56 71 LEU A C 1
ATOM 537 O O . LEU A 1 71 ? -3.546 6.536 4.020 1.00 90.56 71 LEU A O 1
ATOM 541 N N . TYR A 1 72 ? -4.911 5.053 3.028 1.00 91.81 72 TYR A N 1
ATOM 542 C CA . TYR A 1 72 ? -3.884 4.044 2.817 1.00 91.81 72 TYR A CA 1
ATOM 543 C C . TYR A 1 72 ? -3.332 4.167 1.408 1.00 91.81 72 TYR A C 1
ATOM 545 O O . TYR A 1 72 ? -4.070 4.483 0.480 1.00 91.81 72 TYR A O 1
ATOM 553 N N . ARG A 1 73 ? -2.048 3.879 1.240 1.00 91.50 73 ARG A N 1
ATOM 554 C CA . ARG A 1 73 ? -1.402 3.824 -0.066 1.00 91.50 73 ARG A CA 1
ATOM 555 C C . ARG A 1 73 ? -0.712 2.492 -0.227 1.00 91.50 73 ARG A C 1
ATOM 557 O O . ARG A 1 73 ? 0.161 2.147 0.566 1.00 91.50 73 ARG A O 1
ATOM 564 N N . CYS A 1 74 ? -1.082 1.764 -1.269 1.00 91.75 74 CYS A N 1
ATOM 565 C CA . CYS A 1 74 ? -0.279 0.645 -1.719 1.00 91.75 74 CYS A CA 1
ATOM 566 C C . CYS A 1 74 ? 0.777 1.152 -2.701 1.00 91.75 74 CYS A C 1
ATOM 568 O O . CYS A 1 74 ? 0.486 2.025 -3.523 1.00 91.75 74 CYS A O 1
ATOM 570 N N . MET A 1 75 ? 1.980 0.591 -2.678 1.00 91.56 75 MET A N 1
ATOM 571 C CA . MET A 1 75 ? 3.020 0.931 -3.648 1.00 91.56 75 MET A CA 1
ATOM 572 C C . MET A 1 75 ? 3.792 -0.295 -4.091 1.00 91.56 75 MET A C 1
ATOM 574 O O . MET A 1 75 ? 3.995 -1.227 -3.314 1.00 91.56 75 MET A O 1
ATOM 578 N N . ALA A 1 76 ? 4.258 -0.260 -5.330 1.00 91.75 76 ALA A N 1
ATOM 579 C CA . ALA A 1 76 ? 5.179 -1.241 -5.869 1.00 91.75 76 ALA A CA 1
ATOM 580 C C . ALA A 1 76 ? 6.083 -0.598 -6.921 1.00 91.75 76 ALA A C 1
ATOM 582 O O . ALA A 1 76 ? 5.737 0.404 -7.547 1.00 91.75 76 ALA A O 1
ATOM 583 N N . THR A 1 77 ? 7.244 -1.196 -7.139 1.00 90.75 77 THR A N 1
ATOM 584 C CA . THR A 1 77 ? 8.105 -0.881 -8.270 1.00 90.75 77 THR A CA 1
ATOM 585 C C . THR A 1 77 ? 7.648 -1.687 -9.478 1.00 90.75 77 THR A C 1
ATOM 587 O O . THR A 1 77 ? 7.444 -2.901 -9.392 1.00 90.75 77 THR A O 1
ATOM 590 N N . ALA A 1 78 ? 7.502 -1.007 -10.609 1.00 89.31 78 ALA A N 1
ATOM 591 C CA . ALA A 1 78 ? 7.127 -1.594 -11.880 1.00 89.31 78 ALA A CA 1
ATOM 592 C C . ALA A 1 78 ? 8.153 -1.271 -12.965 1.00 89.31 78 ALA A C 1
ATOM 594 O O . ALA A 1 78 ? 8.848 -0.257 -12.900 1.00 89.31 78 ALA A O 1
ATOM 595 N N . ALA A 1 79 ? 8.217 -2.136 -13.969 1.00 86.56 79 ALA A N 1
ATOM 596 C CA . ALA A 1 79 ? 8.990 -1.931 -15.179 1.00 86.56 79 ALA A CA 1
ATOM 597 C C . ALA A 1 79 ? 8.056 -1.790 -16.387 1.00 86.56 79 ALA A C 1
ATOM 599 O O . ALA A 1 79 ? 7.056 -2.506 -16.506 1.00 86.56 79 ALA A O 1
ATOM 600 N N . ASP A 1 80 ? 8.397 -0.874 -17.292 1.00 81.00 80 ASP A N 1
ATOM 601 C CA . ASP A 1 80 ? 7.781 -0.777 -18.612 1.00 81.00 80 ASP A CA 1
ATOM 602 C C . ASP A 1 80 ? 8.625 -1.598 -19.599 1.00 81.00 80 ASP A C 1
ATOM 604 O O . ASP A 1 80 ? 9.767 -1.223 -19.883 1.00 81.00 80 ASP A O 1
ATOM 608 N N . PRO A 1 81 ? 8.091 -2.707 -20.140 1.00 75.88 81 PRO A N 1
ATOM 609 C CA . PRO A 1 81 ? 8.837 -3.575 -21.044 1.00 75.88 81 PRO A CA 1
ATOM 610 C C . PRO A 1 81 ? 9.226 -2.891 -22.360 1.00 75.88 81 PRO A C 1
ATOM 612 O O . PRO A 1 81 ? 10.159 -3.340 -23.019 1.00 75.88 81 PRO A O 1
ATOM 615 N N . SER A 1 82 ? 8.536 -1.815 -22.755 1.00 81.38 82 SER A N 1
ATOM 616 C CA . SER A 1 82 ? 8.815 -1.107 -24.008 1.00 81.38 82 SER A CA 1
ATOM 617 C C . SER A 1 82 ? 9.981 -0.123 -23.900 1.00 81.38 82 SER A C 1
ATOM 619 O O . SER A 1 82 ? 10.709 0.082 -24.870 1.00 81.38 82 SER A O 1
ATOM 621 N N . SER A 1 83 ? 10.183 0.462 -22.718 1.00 79.12 83 SER A N 1
ATOM 622 C CA . SER A 1 83 ? 11.201 1.489 -22.467 1.00 79.12 83 SER A CA 1
ATOM 623 C C . SER A 1 83 ? 12.316 1.030 -21.524 1.00 79.12 83 SER A C 1
ATOM 625 O O . SER A 1 83 ? 13.290 1.756 -21.330 1.00 79.12 83 SER A O 1
ATOM 627 N N . ASN A 1 84 ? 12.185 -0.165 -20.934 1.00 74.12 84 ASN A N 1
ATOM 628 C CA . ASN A 1 84 ? 13.031 -0.686 -19.856 1.00 74.12 84 ASN A CA 1
ATOM 629 C C . ASN A 1 84 ? 13.146 0.280 -18.656 1.00 74.12 84 ASN A C 1
ATOM 631 O O . ASN A 1 84 ? 14.092 0.212 -17.869 1.00 74.12 84 ASN A O 1
ATOM 635 N N . ALA A 1 85 ? 12.197 1.211 -18.534 1.00 82.25 85 ALA A N 1
ATOM 636 C CA . ALA A 1 85 ? 12.150 2.180 -17.458 1.00 82.25 85 ALA A CA 1
ATOM 637 C C . ALA A 1 85 ? 11.534 1.543 -16.214 1.00 82.25 85 ALA A C 1
ATOM 639 O O . ALA A 1 85 ? 10.527 0.837 -16.293 1.00 82.25 85 ALA A O 1
ATOM 640 N N . VAL A 1 86 ? 12.124 1.840 -15.059 1.00 86.50 86 VAL A N 1
ATOM 641 C CA . VAL A 1 86 ? 11.610 1.437 -13.751 1.00 86.50 86 VAL A CA 1
ATOM 642 C C . VAL A 1 86 ? 10.957 2.645 -13.092 1.00 86.50 86 VAL A C 1
ATOM 644 O O . VAL A 1 86 ? 11.545 3.724 -13.046 1.00 86.50 86 VAL A O 1
ATOM 647 N N . PHE A 1 87 ? 9.743 2.472 -12.583 1.00 86.12 87 PHE A N 1
ATOM 648 C CA . PHE A 1 87 ? 8.968 3.531 -11.941 1.00 86.12 87 PHE A CA 1
ATOM 649 C C . PHE A 1 87 ? 8.186 2.992 -10.744 1.00 86.12 87 PHE A C 1
ATOM 651 O O . PHE A 1 87 ? 7.964 1.789 -10.606 1.00 86.12 87 PHE A O 1
ATOM 658 N N . THR A 1 88 ? 7.759 3.895 -9.865 1.00 87.88 88 THR A N 1
ATOM 659 C CA . THR A 1 88 ? 6.916 3.543 -8.720 1.00 87.88 88 THR A CA 1
ATOM 660 C C . THR A 1 88 ? 5.450 3.711 -9.091 1.00 87.88 88 THR A C 1
ATOM 662 O O . THR A 1 88 ? 5.016 4.791 -9.502 1.00 87.88 88 THR A O 1
ATOM 665 N N . LEU A 1 89 ? 4.689 2.635 -8.916 1.00 88.06 89 LEU A N 1
ATOM 666 C CA . LEU A 1 89 ? 3.237 2.629 -8.958 1.00 88.06 89 LEU A CA 1
ATOM 667 C C . LEU A 1 89 ? 2.678 2.766 -7.557 1.00 88.06 89 LEU A C 1
ATOM 669 O O . LEU A 1 89 ? 3.184 2.150 -6.617 1.00 88.06 89 LEU A O 1
ATOM 673 N N . PHE A 1 90 ? 1.596 3.525 -7.438 1.00 91.12 90 PHE A N 1
ATOM 674 C CA . PHE A 1 90 ? 0.826 3.577 -6.211 1.00 91.12 90 PHE A CA 1
ATOM 675 C C . PHE A 1 90 ? -0.670 3.711 -6.481 1.00 91.12 90 PHE A C 1
ATOM 677 O O . PHE A 1 90 ? -1.084 4.195 -7.535 1.00 91.12 90 PHE A O 1
ATOM 684 N N . GLN A 1 91 ? -1.469 3.267 -5.515 1.00 89.06 91 GLN A N 1
ATOM 685 C CA . GLN A 1 91 ? -2.910 3.486 -5.483 1.00 89.06 91 GLN A CA 1
ATOM 686 C C . GLN A 1 91 ? -3.315 3.853 -4.060 1.00 89.06 91 GLN A C 1
ATOM 688 O O . GLN A 1 91 ? -2.960 3.165 -3.099 1.00 89.06 91 GLN A O 1
ATOM 693 N N . ASP A 1 92 ? -4.082 4.931 -3.954 1.00 91.12 92 ASP A N 1
ATOM 694 C CA . ASP A 1 92 ? -4.662 5.370 -2.695 1.00 91.12 92 ASP A CA 1
ATOM 695 C C . ASP A 1 92 ? -6.019 4.690 -2.463 1.00 91.12 92 ASP A C 1
ATOM 697 O O . ASP A 1 92 ? -6.869 4.574 -3.3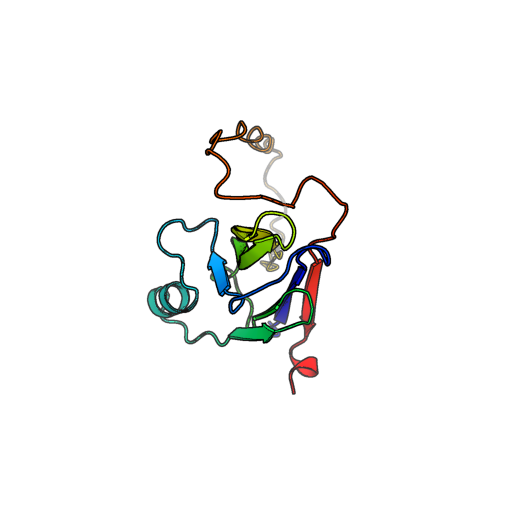58 1.00 91.12 92 ASP A O 1
ATOM 701 N N . VAL A 1 93 ? -6.215 4.219 -1.235 1.00 89.50 93 VAL A N 1
ATOM 702 C CA . VAL A 1 93 ? -7.404 3.509 -0.769 1.00 89.50 93 VAL A CA 1
ATOM 703 C C . VAL A 1 93 ? -7.932 4.230 0.475 1.00 89.50 93 VAL A C 1
ATOM 705 O O . VAL A 1 93 ? -7.358 4.099 1.561 1.00 89.50 93 VAL A O 1
ATOM 708 N N . PRO A 1 94 ? -8.999 5.039 0.343 1.00 89.69 94 PRO A N 1
ATOM 709 C CA . PRO A 1 94 ? -9.581 5.743 1.478 1.00 89.69 94 PRO A CA 1
ATOM 710 C C . PRO A 1 94 ? -10.315 4.765 2.401 1.00 89.69 94 PRO A C 1
ATOM 712 O O . PRO A 1 94 ? -11.153 3.985 1.951 1.00 89.69 94 PRO A O 1
ATOM 715 N N . PHE A 1 95 ? -10.048 4.846 3.704 1.00 88.88 95 PHE A N 1
ATOM 716 C CA . PHE A 1 95 ? -10.689 4.020 4.722 1.00 88.88 95 PHE A CA 1
ATOM 717 C C . PHE A 1 95 ? -11.210 4.884 5.875 1.00 88.88 95 PHE A C 1
ATOM 719 O O . PHE A 1 95 ? -10.504 5.197 6.833 1.00 88.88 95 PHE A O 1
ATOM 726 N N . TYR A 1 96 ? -12.480 5.281 5.772 1.00 86.00 96 TYR A N 1
ATOM 727 C CA . TYR A 1 96 ? -13.155 6.143 6.746 1.00 86.00 96 TYR A CA 1
ATOM 728 C C . TYR A 1 96 ? -14.454 5.504 7.257 1.00 86.00 96 TYR A C 1
ATOM 730 O O . TYR A 1 96 ? -15.535 6.019 6.977 1.00 86.00 96 TYR A O 1
ATOM 738 N N . PRO A 1 97 ? -14.383 4.362 7.967 1.00 81.69 97 PRO A N 1
ATOM 739 C CA . PRO A 1 97 ? -15.573 3.753 8.547 1.00 81.69 97 PRO A CA 1
ATOM 740 C C . PRO A 1 97 ? -16.173 4.647 9.642 1.00 81.69 97 PRO A C 1
ATOM 742 O O . PRO A 1 97 ? -15.463 5.299 10.414 1.00 81.69 97 PRO A O 1
ATOM 745 N N . GLU A 1 98 ? -17.500 4.639 9.732 1.00 77.44 98 GLU A N 1
ATOM 746 C CA . GLU A 1 98 ? -18.229 5.251 10.839 1.00 77.44 98 GLU A CA 1
ATOM 747 C C . GLU A 1 98 ? -18.232 4.281 12.025 1.00 77.44 98 GLU A C 1
ATOM 749 O O . GLU A 1 98 ? -18.998 3.316 12.072 1.00 77.44 98 GLU A O 1
ATOM 754 N N . PHE A 1 99 ? -17.358 4.516 13.003 1.00 69.62 99 PHE A N 1
ATOM 755 C CA . PHE A 1 99 ? -17.444 3.833 14.290 1.00 69.62 99 PHE A CA 1
ATOM 756 C C . PHE A 1 99 ? -18.598 4.469 15.045 1.00 69.62 99 PHE A C 1
ATOM 758 O O . PHE A 1 99 ? -18.454 5.572 15.565 1.00 69.62 99 PHE A O 1
ATOM 765 N N . GLY A 1 100 ? -19.758 3.811 15.044 1.00 57.34 100 GLY A N 1
ATOM 766 C CA . GLY A 1 100 ? -20.946 4.301 15.728 1.00 57.34 100 GLY A CA 1
ATOM 767 C C . GLY A 1 100 ? -20.642 4.616 17.190 1.00 57.34 100 GLY A C 1
ATOM 768 O O . GLY A 1 100 ? -20.682 3.738 18.050 1.00 57.34 100 GLY A O 1
ATOM 769 N N . TYR A 1 101 ? -20.367 5.882 17.486 1.00 45.97 101 TYR A N 1
ATOM 770 C CA . TYR A 1 101 ? -20.599 6.416 18.808 1.00 45.97 101 TYR A CA 1
ATOM 771 C C . TYR A 1 101 ? -22.107 6.315 18.995 1.00 45.97 101 TYR A C 1
ATOM 773 O O . TYR A 1 101 ? -22.872 6.883 18.214 1.00 45.97 101 TYR A O 1
ATOM 781 N N . LEU A 1 102 ? -22.558 5.581 20.011 1.00 44.34 102 LEU A N 1
ATOM 782 C CA . LEU A 1 102 ? -23.883 5.809 20.571 1.00 44.34 102 LEU A CA 1
ATOM 783 C C . LEU A 1 102 ? -23.901 7.261 21.064 1.00 44.34 102 LEU A C 1
ATOM 785 O O . LEU A 1 102 ? -23.662 7.536 22.238 1.00 44.34 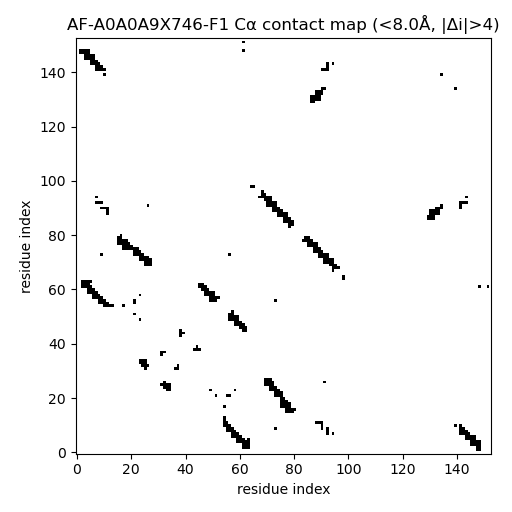102 LEU A O 1
ATOM 789 N N . ALA A 1 103 ? -24.177 8.198 20.157 1.00 41.19 103 ALA A N 1
ATOM 790 C CA . ALA A 1 103 ? -24.757 9.475 20.490 1.00 41.19 103 ALA A CA 1
ATOM 791 C C . ALA A 1 103 ? -26.115 9.128 21.096 1.00 41.19 103 ALA A C 1
ATOM 793 O O . ALA A 1 103 ? -27.120 8.996 20.399 1.00 41.19 1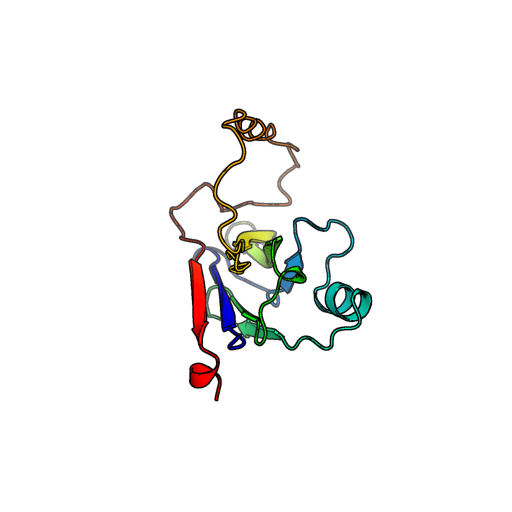03 ALA A O 1
ATOM 794 N N . LYS A 1 104 ? -26.125 8.870 22.409 1.00 39.75 104 LYS A N 1
ATOM 795 C CA . LYS A 1 104 ? -27.357 8.888 23.183 1.00 39.75 104 LYS A CA 1
ATOM 796 C C . LYS A 1 104 ? -28.039 10.198 22.822 1.00 39.75 104 LYS A C 1
ATOM 798 O O . LYS A 1 104 ? -27.471 11.267 23.033 1.00 39.75 104 LYS A O 1
ATOM 803 N N . GLN A 1 105 ? -29.216 10.067 22.225 1.00 40.47 105 GLN A N 1
ATOM 804 C CA . GLN A 1 105 ? -30.143 11.144 21.939 1.00 40.47 105 GLN A CA 1
ATOM 805 C C . GLN A 1 105 ? -30.224 12.058 23.168 1.00 40.47 105 GLN A C 1
ATOM 807 O O . GLN A 1 105 ? -30.810 11.687 24.181 1.00 40.47 105 GLN A O 1
ATOM 812 N N . HIS A 1 106 ? -29.612 13.236 23.092 1.00 33.91 106 HIS A N 1
ATOM 813 C CA . HIS A 1 106 ? -30.077 14.387 23.849 1.00 33.91 106 HIS A CA 1
ATOM 814 C C . HIS A 1 106 ? -31.028 15.130 22.910 1.00 33.91 106 HIS A C 1
ATOM 816 O O . HIS A 1 106 ? -30.567 15.697 21.915 1.00 33.91 106 HIS A O 1
ATOM 822 N N . PRO A 1 107 ? -32.350 15.089 23.142 1.00 46.69 107 PRO A N 1
ATOM 823 C CA . PRO A 1 107 ? -33.252 15.981 22.443 1.00 46.69 107 PRO A CA 1
ATOM 824 C C . PRO A 1 107 ? -33.001 17.397 22.976 1.00 46.69 107 PRO A C 1
ATOM 826 O O . PRO A 1 107 ? -32.920 17.594 24.185 1.00 46.69 107 PRO A O 1
ATOM 829 N N . HIS A 1 108 ? -32.898 18.356 22.055 1.00 48.28 108 HIS A N 1
ATOM 830 C CA . HIS A 1 108 ? -32.653 19.792 22.257 1.00 48.28 108 HIS A CA 1
ATOM 831 C C . HIS A 1 108 ? -31.187 20.243 22.320 1.00 48.28 108 HIS A C 1
ATOM 833 O O . HIS A 1 108 ? -30.636 20.510 23.381 1.00 48.28 108 HIS A O 1
ATOM 839 N N . ALA A 1 109 ? -30.608 20.504 21.148 1.00 36.94 109 ALA A N 1
ATOM 840 C CA . ALA A 1 109 ? -29.773 21.687 20.964 1.00 36.94 109 ALA A CA 1
ATOM 841 C C . ALA A 1 109 ? -29.887 22.171 19.512 1.00 36.94 109 ALA A C 1
ATOM 843 O O . ALA A 1 109 ? -29.957 21.382 18.575 1.00 36.94 109 ALA A O 1
ATOM 844 N N . HIS A 1 110 ? -30.000 23.484 19.374 1.00 41.84 110 HIS A N 1
ATOM 845 C CA . HIS A 1 110 ? -30.384 24.229 18.186 1.00 41.84 110 HIS A CA 1
ATOM 846 C C . HIS A 1 110 ? -29.554 23.934 16.931 1.00 41.84 110 HIS A C 1
ATOM 848 O O . HIS A 1 110 ? -28.341 23.745 16.984 1.00 41.84 110 HIS A O 1
ATOM 854 N N . ALA A 1 111 ? -30.239 23.987 15.785 1.00 46.44 111 ALA A N 1
ATOM 855 C CA . ALA A 1 111 ? -29.642 24.024 14.461 1.00 46.44 111 ALA A CA 1
ATOM 856 C C . ALA A 1 111 ? -28.664 25.204 14.345 1.00 46.44 111 ALA A C 1
ATOM 858 O O . ALA A 1 111 ? -29.074 26.350 14.175 1.00 46.44 111 ALA A O 1
ATOM 859 N N . HIS A 1 112 ? -27.370 24.902 14.401 1.00 48.91 112 HIS A N 1
ATOM 860 C CA . HIS A 1 112 ? -26.322 25.776 13.903 1.00 48.91 112 HIS A CA 1
ATOM 861 C C . HIS A 1 112 ? -25.647 25.075 12.725 1.00 48.91 112 HIS A C 1
ATOM 863 O O . HIS A 1 112 ? -25.155 23.954 12.828 1.00 48.91 112 HIS A O 1
ATOM 869 N N . SER A 1 113 ? -25.728 25.753 11.585 1.00 52.94 113 SER A N 1
ATOM 870 C CA . SER A 1 113 ? -25.140 25.447 10.284 1.00 52.94 113 SER A CA 1
ATOM 871 C C . SER A 1 113 ? -23.778 24.750 10.364 1.00 52.94 113 SER A C 1
ATOM 873 O O . SER A 1 113 ? -22.811 25.328 10.863 1.00 52.94 113 SER A O 1
ATOM 875 N N . LEU A 1 114 ? -23.704 23.535 9.812 1.00 53.94 114 LEU A N 1
ATOM 876 C CA . LEU A 1 114 ? -22.450 22.832 9.536 1.00 53.94 114 LEU A CA 1
ATOM 877 C C . LEU A 1 114 ? -21.548 23.701 8.634 1.00 53.94 114 LEU A C 1
ATOM 879 O O . LEU A 1 114 ? -22.052 24.270 7.660 1.00 53.94 114 LEU A O 1
ATOM 883 N N . PRO A 1 115 ? -20.231 23.792 8.897 1.00 50.06 115 PRO A N 1
ATOM 884 C CA . PRO A 1 115 ? -19.303 24.392 7.950 1.00 50.06 115 PRO A CA 1
ATOM 885 C C . PRO A 1 115 ? -19.235 23.525 6.686 1.00 50.06 115 PRO A C 1
ATOM 887 O O . PRO A 1 115 ? -19.168 22.297 6.768 1.00 50.06 115 PRO A O 1
ATOM 890 N N . LEU A 1 116 ? -19.254 24.167 5.517 1.00 51.53 116 LEU A N 1
ATOM 891 C CA . LEU A 1 116 ? -19.026 23.514 4.225 1.00 51.53 116 LEU A CA 1
ATOM 892 C C . LEU A 1 116 ? -17.707 22.714 4.243 1.00 51.53 116 LEU A C 1
ATOM 894 O O . LEU A 1 116 ? -16.743 23.154 4.878 1.00 51.53 116 LEU A O 1
ATOM 898 N N . PRO A 1 117 ? -17.630 21.568 3.536 1.00 55.03 117 PRO A N 1
ATOM 899 C CA . PRO A 1 117 ? -16.384 20.825 3.407 1.00 55.03 117 PRO A CA 1
ATOM 900 C C . PRO A 1 117 ? -15.296 21.722 2.792 1.00 55.03 117 PRO A C 1
ATOM 902 O O . PRO A 1 117 ? -15.605 22.541 1.918 1.00 55.03 117 PRO A O 1
ATOM 905 N N . PRO A 1 118 ? -14.031 21.591 3.230 1.00 55.00 118 PRO A N 1
ATOM 906 C CA . PRO A 1 118 ? -12.948 22.402 2.699 1.00 55.00 118 PRO A CA 1
ATOM 907 C C . PRO A 1 118 ? -12.817 22.196 1.181 1.00 55.00 118 PRO A C 1
ATOM 909 O O . PRO A 1 118 ? -13.038 21.083 0.686 1.00 55.00 118 PRO A O 1
ATOM 912 N N . PRO A 1 119 ? -12.470 23.251 0.423 1.00 56.59 119 PRO A N 1
ATOM 913 C CA . PRO A 1 119 ? -12.264 23.140 -1.011 1.00 56.59 119 PRO A CA 1
ATOM 914 C C . PRO A 1 119 ? -11.172 22.110 -1.303 1.00 56.59 119 PRO A C 1
ATOM 916 O O . PRO A 1 119 ? -10.155 22.033 -0.612 1.00 56.59 119 PRO A O 1
ATOM 919 N N . ARG A 1 120 ? -11.413 21.310 -2.345 1.00 53.91 120 ARG A N 1
ATOM 920 C CA . ARG A 1 120 ? -10.489 20.289 -2.843 1.00 53.91 120 ARG A CA 1
ATOM 921 C C . ARG A 1 120 ? -9.106 20.936 -3.042 1.00 53.91 120 ARG A C 1
ATOM 923 O O . ARG A 1 120 ? -9.047 21.963 -3.726 1.00 53.91 120 ARG A O 1
ATOM 930 N N . PRO A 1 121 ? -8.021 20.406 -2.445 1.00 49.41 121 PRO A N 1
ATOM 931 C CA . PRO A 1 121 ? -6.709 21.022 -2.580 1.00 49.41 121 PRO A CA 1
ATOM 932 C C . PRO A 1 121 ? -6.309 21.076 -4.064 1.00 49.41 121 PRO A C 1
ATOM 934 O O . PRO A 1 121 ? -6.618 20.141 -4.810 1.00 49.41 121 PRO A O 1
ATOM 937 N N . PRO A 1 122 ? -5.661 22.166 -4.518 1.00 48.88 122 PRO A N 1
ATOM 938 C CA . PRO A 1 122 ? -5.139 22.244 -5.878 1.00 48.88 122 PRO A CA 1
ATOM 939 C C . PRO A 1 122 ? -4.147 21.094 -6.108 1.00 48.88 122 PRO A C 1
ATOM 941 O O . PRO A 1 122 ? -3.502 20.677 -5.144 1.00 48.88 122 PRO A O 1
ATOM 944 N N . PRO A 1 123 ? -4.001 20.583 -7.348 1.00 51.84 123 PRO A N 1
ATOM 945 C CA . PRO A 1 123 ? -3.073 19.496 -7.639 1.00 51.84 123 PRO A CA 1
ATOM 946 C C . PRO A 1 123 ? -1.665 19.940 -7.247 1.00 51.84 123 PRO A C 1
ATOM 948 O O . PRO A 1 123 ? -1.031 20.758 -7.917 1.00 51.84 123 PRO A O 1
ATOM 951 N N . CYS A 1 124 ? -1.196 19.454 -6.104 1.00 55.34 124 CYS A N 1
ATOM 952 C CA . CYS A 1 124 ? 0.134 19.743 -5.627 1.00 55.34 124 CYS A CA 1
ATOM 953 C C . CYS A 1 124 ? 1.112 18.844 -6.381 1.00 55.34 124 CYS A C 1
ATOM 955 O O . CYS A 1 124 ? 0.965 17.628 -6.437 1.00 55.34 124 CYS A O 1
ATOM 957 N N . CYS A 1 125 ? 2.127 19.504 -6.939 1.00 40.53 125 CYS A N 1
ATOM 958 C CA . CYS A 1 125 ? 3.317 18.929 -7.553 1.00 40.53 125 CYS A CA 1
ATOM 959 C C . CYS A 1 125 ? 3.150 18.434 -9.001 1.00 40.53 125 CYS A C 1
ATOM 961 O O . CYS A 1 125 ? 2.785 17.298 -9.279 1.00 40.53 125 CYS A O 1
ATOM 963 N N . ARG A 1 126 ? 3.624 19.256 -9.947 1.00 44.56 126 ARG A N 1
ATOM 964 C CA . ARG A 1 126 ? 4.125 18.772 -11.241 1.00 44.56 126 ARG A CA 1
ATOM 965 C C . ARG A 1 126 ? 5.473 18.075 -10.991 1.00 44.56 126 ARG A C 1
ATOM 967 O O . ARG A 1 126 ? 6.528 18.640 -11.272 1.00 44.56 126 ARG A O 1
ATOM 974 N N . MET A 1 127 ? 5.453 16.901 -10.354 1.00 42.50 127 MET A N 1
ATOM 975 C CA . MET A 1 127 ? 6.661 16.088 -10.193 1.00 42.50 127 MET A CA 1
ATOM 976 C C . MET A 1 127 ? 7.037 15.517 -11.558 1.00 42.50 127 MET A C 1
ATOM 978 O O . MET A 1 127 ? 6.208 14.915 -12.236 1.00 42.50 127 MET A O 1
ATOM 982 N N . LYS A 1 128 ? 8.284 15.748 -11.977 1.00 38.47 128 LYS A N 1
ATOM 983 C CA . LYS A 1 128 ? 8.890 15.093 -13.141 1.00 38.47 128 LYS A CA 1
ATOM 984 C C . LYS A 1 128 ? 8.703 13.581 -12.989 1.00 38.47 128 LYS A C 1
ATOM 986 O O . LYS A 1 128 ? 9.271 13.042 -12.055 1.00 38.47 128 LYS A O 1
ATOM 991 N N . GLU A 1 129 ? 7.872 12.976 -13.838 1.00 45.53 129 GLU A N 1
ATOM 992 C CA . GLU A 1 129 ? 7.798 11.579 -14.336 1.00 45.53 129 GLU A CA 1
ATOM 993 C C . GLU A 1 129 ? 8.205 10.367 -13.457 1.00 45.53 129 GLU A C 1
ATOM 995 O O . GLU A 1 129 ? 8.244 9.251 -13.960 1.00 45.53 129 GLU A O 1
ATOM 1000 N N . VAL A 1 130 ? 8.471 10.518 -12.159 1.00 46.94 130 VAL A N 1
ATOM 1001 C CA . VAL A 1 130 ? 8.968 9.441 -11.278 1.00 46.94 130 VAL A CA 1
ATOM 1002 C C . VAL A 1 130 ? 7.821 8.696 -10.585 1.00 46.94 130 VAL A C 1
ATOM 1004 O O . VAL A 1 130 ? 7.958 7.526 -10.229 1.00 46.94 130 VAL A O 1
ATOM 1007 N N . PHE A 1 131 ? 6.670 9.352 -10.429 1.00 43.34 131 PHE A N 1
ATOM 1008 C CA . PHE A 1 131 ? 5.499 8.815 -9.742 1.00 43.34 131 PHE A CA 1
ATOM 1009 C C . PHE A 1 131 ? 4.288 8.885 -10.672 1.00 43.34 131 PHE A C 1
ATOM 1011 O O 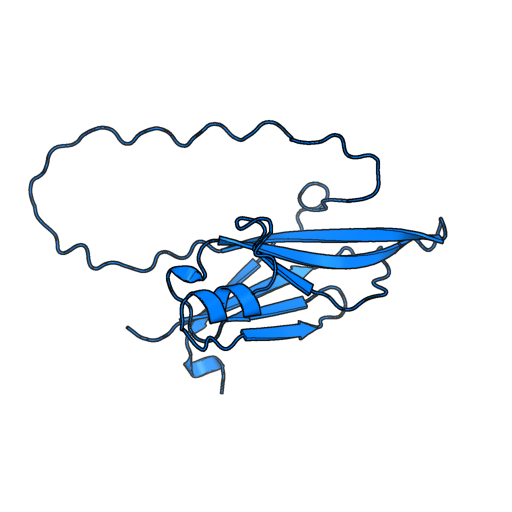. PHE A 1 131 ? 3.922 9.971 -11.125 1.00 43.34 131 PHE A O 1
ATOM 1018 N N . ARG A 1 132 ? 3.670 7.735 -10.966 1.00 53.47 132 ARG A N 1
ATOM 1019 C CA . ARG A 1 132 ? 2.402 7.680 -11.704 1.00 53.47 132 ARG A CA 1
ATOM 1020 C C . ARG A 1 132 ? 1.274 7.309 -10.750 1.00 53.47 132 ARG A C 1
ATOM 1022 O O . ARG A 1 132 ? 1.194 6.170 -10.297 1.00 53.47 132 ARG A O 1
ATOM 1029 N N . ASP A 1 133 ? 0.423 8.293 -10.478 1.00 47.50 133 ASP A N 1
ATOM 1030 C CA . ASP A 1 133 ? -0.861 8.105 -9.811 1.00 47.50 133 ASP A CA 1
ATOM 1031 C C . ASP A 1 133 ? -1.879 7.581 -10.832 1.00 47.50 133 ASP A C 1
ATOM 1033 O O . ASP A 1 133 ? -2.237 8.285 -11.780 1.00 47.50 133 ASP A O 1
ATOM 1037 N N . PHE A 1 134 ? -2.328 6.337 -10.675 1.00 52.12 134 PHE A N 1
ATOM 1038 C CA . PHE A 1 134 ? -3.300 5.729 -11.587 1.00 52.12 134 PHE A CA 1
ATOM 1039 C C . PHE A 1 134 ? -4.756 5.882 -11.131 1.00 52.12 134 PHE A C 1
ATOM 1041 O O . PHE A 1 134 ? -5.646 5.330 -11.777 1.00 52.12 134 PHE A O 1
ATOM 1048 N N . HIS A 1 135 ? -5.042 6.702 -10.111 1.00 50.56 135 HIS A N 1
ATOM 1049 C CA . HIS A 1 135 ? -6.421 6.964 -9.681 1.00 50.56 135 HIS A CA 1
ATOM 1050 C C . HIS A 1 135 ? -7.293 7.616 -10.777 1.00 50.56 135 HIS A C 1
ATOM 1052 O O . HIS A 1 135 ? -8.517 7.624 -10.671 1.00 50.56 135 HIS A O 1
ATOM 1058 N N . HIS A 1 136 ? -6.683 8.157 -11.844 1.00 41.81 136 HIS A N 1
ATOM 1059 C CA . HIS A 1 136 ? -7.361 9.059 -12.777 1.00 41.81 136 HIS A CA 1
ATOM 1060 C C . HIS A 1 13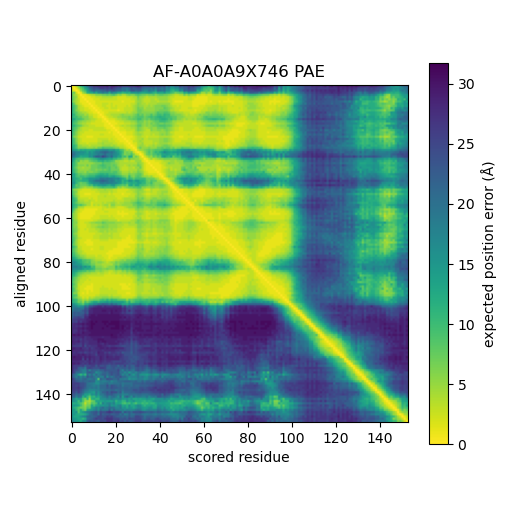6 ? -7.560 8.564 -14.220 1.00 41.81 136 HIS A C 1
ATOM 1062 O O . HIS A 1 136 ? -8.231 9.264 -14.980 1.00 41.81 136 HIS A O 1
ATOM 1068 N N . GLN A 1 137 ? -7.014 7.409 -14.630 1.00 38.69 137 GLN A N 1
ATOM 1069 C CA . GLN A 1 137 ? -7.052 7.000 -16.051 1.00 38.69 137 GLN A CA 1
ATOM 1070 C C . GLN A 1 137 ? -7.963 5.823 -16.393 1.00 38.69 137 GLN A C 1
ATOM 1072 O O . GLN A 1 137 ? -8.404 5.726 -17.533 1.00 38.69 137 GLN A O 1
ATOM 1077 N N . HIS A 1 138 ? -8.325 4.979 -15.437 1.00 38.44 138 HIS A N 1
ATOM 1078 C CA . HIS A 1 138 ? -9.345 3.960 -15.645 1.00 38.44 138 HIS A CA 1
ATOM 1079 C C . HIS A 1 138 ? -10.181 3.866 -14.377 1.00 38.44 138 HIS A C 1
ATOM 1081 O O . HIS A 1 138 ? -9.656 4.032 -13.284 1.00 38.44 138 HIS A O 1
ATOM 1087 N N . HIS A 1 139 ? -11.477 3.607 -14.521 1.00 37.75 139 HIS A N 1
ATOM 1088 C CA . HIS A 1 139 ? -12.409 3.259 -13.447 1.00 37.75 139 HIS A CA 1
ATOM 1089 C C . HIS A 1 139 ? -11.981 1.964 -12.702 1.00 37.75 139 HIS A C 1
ATOM 1091 O O . HIS A 1 139 ? -12.733 0.995 -12.648 1.00 37.75 139 HIS A O 1
ATOM 1097 N N . GLN A 1 140 ? -10.762 1.888 -12.161 1.00 41.88 140 GLN A N 1
ATOM 1098 C CA . GLN A 1 140 ? -10.302 0.793 -11.317 1.00 41.88 140 GLN A CA 1
ATOM 1099 C C . GLN A 1 140 ? -10.681 1.122 -9.878 1.00 41.88 140 GLN A C 1
ATOM 1101 O O . GLN A 1 140 ? -10.059 1.926 -9.189 1.00 41.88 140 GLN A O 1
ATOM 1106 N N . SER A 1 141 ? -11.800 0.523 -9.484 1.00 45.09 141 SER A N 1
ATOM 1107 C CA . SER A 1 141 ? -12.452 0.658 -8.192 1.00 45.09 141 SER A CA 1
ATOM 1108 C C . SER A 1 141 ? -11.507 0.261 -7.050 1.00 45.09 141 SER A C 1
ATOM 1110 O O . SER A 1 141 ? -11.384 -0.925 -6.747 1.00 45.09 141 SER A O 1
ATOM 1112 N N . SER A 1 142 ? -10.896 1.232 -6.359 1.00 51.59 142 SER A N 1
ATOM 1113 C CA . SER A 1 142 ? -10.432 1.004 -4.984 1.00 51.59 142 SER A CA 1
ATOM 1114 C C . SER A 1 142 ? -11.634 0.474 -4.196 1.00 51.59 142 SER A C 1
ATOM 1116 O O . SER A 1 142 ? -12.693 1.103 -4.184 1.00 51.59 142 SER A O 1
ATOM 1118 N N . SER A 1 143 ? -11.518 -0.717 -3.612 1.00 60.56 143 SER A N 1
ATOM 1119 C CA . SER A 1 143 ? -12.618 -1.354 -2.885 1.00 60.56 143 SER A CA 1
ATOM 1120 C C . SER A 1 143 ? -12.206 -1.640 -1.449 1.00 60.56 143 SER A C 1
ATOM 1122 O O . SER A 1 143 ? -11.078 -2.041 -1.161 1.00 60.56 143 SER A O 1
ATOM 1124 N N . VAL A 1 144 ? -13.140 -1.385 -0.538 1.00 66.06 144 VAL A N 1
ATOM 1125 C CA . VAL A 1 144 ? -13.017 -1.689 0.884 1.00 66.06 144 VAL A CA 1
ATOM 1126 C C . VAL A 1 144 ? -14.105 -2.694 1.211 1.00 66.06 144 VAL A C 1
ATOM 1128 O O . VAL A 1 144 ? -15.281 -2.442 0.946 1.00 66.06 144 VAL A O 1
ATOM 1131 N N . VAL A 1 145 ? -13.720 -3.822 1.798 1.00 68.56 145 VAL A N 1
ATOM 1132 C CA . VAL A 1 145 ? -14.658 -4.847 2.255 1.00 68.56 145 VAL A CA 1
ATOM 1133 C C . VAL A 1 145 ? -14.561 -4.939 3.772 1.00 68.56 145 VAL A C 1
ATOM 1135 O O . VAL A 1 145 ? -13.550 -5.372 4.317 1.00 68.56 145 VAL A O 1
ATOM 1138 N N . VAL A 1 146 ? -15.616 -4.527 4.472 1.00 57.53 146 VAL A N 1
ATOM 1139 C CA . VAL A 1 146 ? -15.717 -4.682 5.931 1.00 57.53 146 VAL A CA 1
ATOM 1140 C C . VAL A 1 146 ? -16.275 -6.071 6.227 1.00 57.53 146 VAL A C 1
ATOM 1142 O O . VAL A 1 146 ? -17.332 -6.436 5.712 1.00 57.53 146 VAL A O 1
ATOM 1145 N N . LYS A 1 147 ? -15.573 -6.857 7.047 1.00 51.62 147 LYS A N 1
ATOM 1146 C CA . LYS A 1 147 ? -15.959 -8.232 7.397 1.00 51.62 147 LYS A CA 1
ATO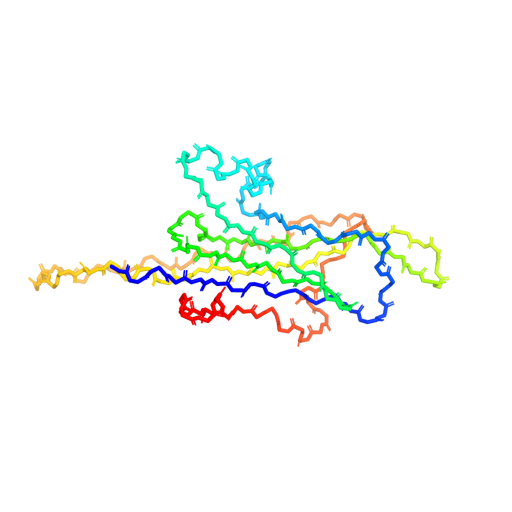M 1147 C C . LYS A 1 147 ? -16.142 -8.374 8.907 1.00 51.62 147 LYS A C 1
ATOM 1149 O O . LYS A 1 147 ? -15.414 -7.789 9.705 1.00 51.62 147 LYS A O 1
ATOM 1154 N N . SER A 1 148 ? -17.119 -9.181 9.311 1.00 42.62 148 SER A N 1
ATOM 1155 C CA . SER A 1 148 ? -17.241 -9.619 10.705 1.00 42.62 148 SER A CA 1
ATOM 1156 C C . SER A 1 148 ? -16.135 -10.631 11.029 1.00 42.62 148 SER A C 1
ATOM 1158 O O . SER A 1 148 ? -15.802 -11.459 10.179 1.00 42.62 148 SER A O 1
ATOM 1160 N N . LEU A 1 149 ? -15.584 -10.594 12.248 1.00 45.72 149 LEU A N 1
ATOM 1161 C CA . LEU A 1 149 ? -14.485 -11.468 12.696 1.00 45.72 149 LEU A CA 1
ATOM 1162 C C . LEU A 1 149 ? -14.740 -12.972 12.500 1.00 45.72 149 LEU A C 1
ATOM 1164 O O . LEU A 1 149 ? -13.792 -13.737 12.359 1.00 45.72 149 LEU A O 1
ATOM 1168 N N . SER A 1 150 ? -16.003 -13.402 12.430 1.00 42.53 150 SER A N 1
ATOM 1169 C CA . SER A 1 150 ? -16.389 -14.796 12.175 1.00 42.53 150 SER A CA 1
ATOM 1170 C C . SER A 1 150 ? -15.947 -15.345 10.809 1.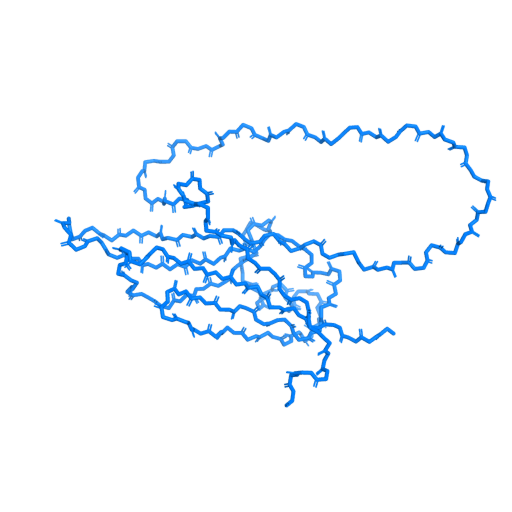00 42.53 150 SER A C 1
ATOM 1172 O O . SER A 1 150 ? -16.145 -16.525 10.553 1.00 42.53 150 SER A O 1
ATOM 1174 N N . HIS A 1 151 ? -15.373 -14.514 9.932 1.00 45.19 151 HIS A N 1
ATOM 1175 C CA . HIS A 1 151 ? -14.885 -14.897 8.600 1.00 45.19 151 HIS A CA 1
ATOM 1176 C C . HIS A 1 151 ? -13.345 -14.939 8.493 1.00 45.19 151 HIS A C 1
ATOM 1178 O O . HIS A 1 151 ? -12.829 -15.111 7.389 1.00 45.19 151 HIS A O 1
ATOM 1184 N N . PHE A 1 152 ? -12.613 -14.735 9.598 1.00 42.66 152 PHE A N 1
ATOM 1185 C CA . PHE A 1 152 ? -11.139 -14.721 9.626 1.00 42.66 152 PHE A CA 1
ATOM 1186 C C . PHE A 1 152 ? -10.504 -15.979 10.252 1.00 42.66 152 PHE A C 1
ATOM 1188 O O . PHE A 1 152 ? -9.282 -16.021 10.376 1.00 42.66 152 PHE A O 1
ATOM 1195 N N . TYR A 1 153 ? -11.311 -16.985 10.609 1.00 37.47 153 TYR A N 1
ATOM 1196 C CA . TYR A 1 153 ? -10.868 -18.295 11.108 1.00 37.47 153 TYR A CA 1
ATOM 1197 C C . TYR A 1 153 ? -11.073 -19.394 10.066 1.00 37.47 153 TYR A C 1
ATOM 1199 O O . TYR A 1 153 ? -12.116 -19.348 9.372 1.00 37.47 153 TYR A O 1
#

Solvent-accessible surface area (backbone atoms only — not comparable to full-atom values): 9714 Å² total; per-residue (Å²): 130,83,56,34,19,35,37,44,42,49,75,54,63,87,85,52,45,73,77,52,74,75,47,69,30,34,64,76,55,56,90,58,33,47,58,68,59,53,32,60,73,72,74,45,95,73,61,68,48,81,43,83,46,99,48,38,35,34,42,37,36,56,66,57,52,81,85,66,49,42,35,33,27,40,36,32,41,28,36,40,88,90,74,73,45,75,41,43,40,43,48,74,36,81,38,76,78,84,78,80,69,84,72,71,82,70,86,86,76,80,96,70,85,78,80,77,79,78,77,79,76,72,91,78,72,92,68,79,88,54,69,53,76,56,84,80,81,52,97,73,76,65,45,75,48,79,41,61,53,89,75,77,117

Mean predicted aligned error: 14.11 Å

Radius of gyration: 18.63 Å; Cα contacts (8 Å, |Δi|>4): 242; chains: 1; bounding box: 46×44×48 Å

Secondary structure (DSSP, 8-state):
-PPEEEEEEEE--TTSEE-S--EEEETTSTT--BHHHHHHHTT----EEEEEETTEEEEEESS--GGG-EEEEEEEEEEETTTTEEEEEEEEEEE------------------PPPPPPPPP------SSEEE-TTTS----EEEEEEGGG--